Protein AF-A0A847MNI1-F1 (afdb_monomer_lite)

Structure (mmCIF, N/CA/C/O backbone):
data_AF-A0A847MNI1-F1
#
_entry.id   AF-A0A847MNI1-F1
#
loop_
_atom_site.group_PDB
_atom_site.id
_atom_site.type_symbol
_atom_site.label_atom_id
_atom_site.label_alt_id
_atom_site.label_comp_id
_atom_site.label_asym_id
_atom_site.label_entity_id
_atom_site.label_seq_id
_atom_site.pdbx_PDB_ins_code
_atom_site.Cartn_x
_atom_site.Cartn_y
_atom_site.Cartn_z
_atom_site.occupancy
_atom_site.B_iso_or_equiv
_atom_site.auth_seq_id
_atom_site.auth_comp_id
_atom_site.auth_asym_id
_atom_sit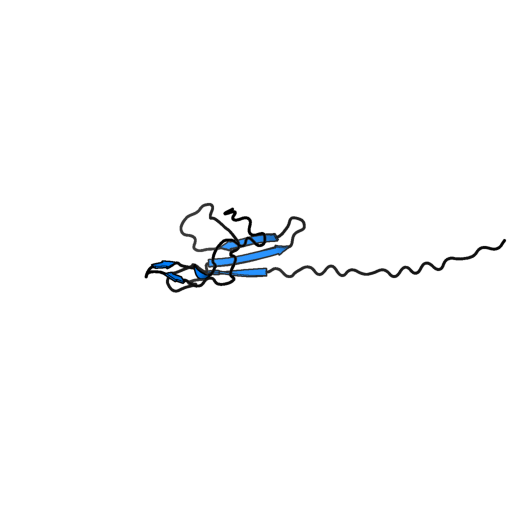e.auth_atom_id
_atom_site.pdbx_PDB_model_num
ATOM 1 N N . MET A 1 1 ? 36.921 -44.538 -46.117 1.00 47.50 1 MET A N 1
ATOM 2 C CA . MET A 1 1 ? 36.963 -43.118 -46.533 1.00 47.50 1 MET A CA 1
ATOM 3 C C . MET A 1 1 ? 35.755 -42.803 -47.404 1.00 47.50 1 MET A C 1
ATOM 5 O O . MET A 1 1 ? 35.740 -43.231 -48.549 1.00 47.50 1 MET A O 1
ATOM 9 N N . LYS A 1 2 ? 34.760 -42.095 -46.856 1.00 38.12 2 LYS A N 1
ATOM 10 C CA . LYS A 1 2 ? 33.949 -41.051 -47.514 1.00 38.12 2 LYS A CA 1
ATOM 11 C C . LYS A 1 2 ? 32.968 -40.506 -46.469 1.00 38.12 2 LYS A C 1
ATOM 13 O O . LYS A 1 2 ? 32.184 -41.249 -45.895 1.00 38.12 2 LYS A O 1
ATOM 18 N N . LYS A 1 3 ? 33.182 -39.232 -46.143 1.00 48.12 3 LYS A N 1
ATOM 19 C CA . LYS A 1 3 ? 32.399 -38.381 -45.238 1.00 48.12 3 LYS A CA 1
ATOM 20 C C . LYS A 1 3 ? 31.063 -38.014 -45.908 1.00 48.12 3 LYS A C 1
ATOM 22 O O . LYS A 1 3 ? 30.910 -38.335 -47.083 1.00 48.12 3 LYS A O 1
ATOM 27 N N . VAL A 1 4 ? 30.247 -37.223 -45.193 1.00 50.88 4 VAL A N 1
ATOM 28 C CA . VAL A 1 4 ? 29.092 -36.386 -45.628 1.00 50.88 4 VAL A CA 1
ATOM 29 C C . VAL A 1 4 ? 27.780 -36.938 -45.046 1.00 50.88 4 VAL A C 1
ATOM 31 O O . VAL A 1 4 ? 27.425 -38.065 -45.342 1.00 50.88 4 VAL A O 1
ATOM 34 N N . LEU A 1 5 ? 27.004 -36.243 -44.211 1.00 50.41 5 LEU A N 1
ATOM 35 C CA . LEU A 1 5 ? 27.095 -34.918 -43.585 1.00 50.41 5 LEU A CA 1
ATOM 36 C C . LEU A 1 5 ? 26.088 -34.938 -42.408 1.00 50.41 5 LEU A C 1
ATOM 38 O O . LEU A 1 5 ? 25.000 -35.488 -42.557 1.00 50.41 5 LEU A O 1
ATOM 42 N N . MET A 1 6 ? 26.437 -34.362 -41.256 1.00 53.78 6 MET A N 1
ATOM 43 C CA . MET A 1 6 ? 25.510 -34.138 -40.135 1.00 53.78 6 MET A CA 1
ATOM 44 C C . MET A 1 6 ? 24.427 -33.138 -40.554 1.00 53.78 6 MET A C 1
ATOM 46 O O . MET A 1 6 ? 24.733 -31.974 -40.803 1.00 53.78 6 MET A O 1
ATOM 50 N N . THR A 1 7 ? 23.167 -33.567 -40.594 1.00 56.31 7 THR A N 1
ATOM 51 C CA . THR A 1 7 ? 22.019 -32.660 -40.701 1.00 56.31 7 THR A CA 1
ATOM 52 C C . THR A 1 7 ? 21.744 -32.087 -39.312 1.00 56.31 7 THR A C 1
ATOM 54 O O . THR A 1 7 ? 21.177 -32.757 -38.452 1.00 56.31 7 THR A O 1
ATOM 57 N N . ALA A 1 8 ? 22.222 -30.869 -39.062 1.00 57.03 8 ALA A N 1
ATOM 58 C CA . ALA A 1 8 ? 21.9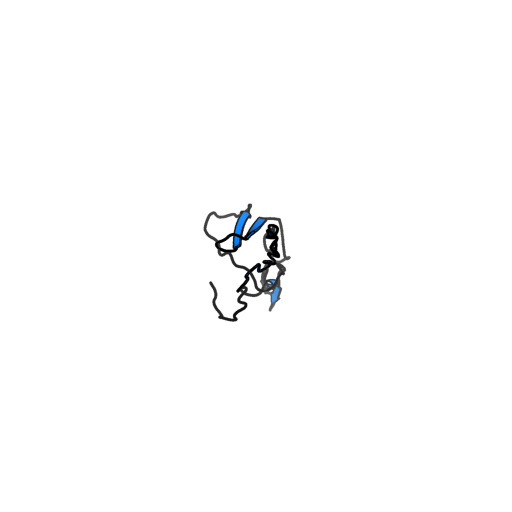67 -30.141 -37.826 1.00 57.03 8 ALA A CA 1
ATOM 59 C C . ALA A 1 8 ? 20.486 -29.731 -37.758 1.00 57.03 8 ALA A C 1
ATOM 61 O O . ALA A 1 8 ? 20.021 -28.906 -38.544 1.00 57.03 8 ALA A O 1
ATOM 62 N N . LEU A 1 9 ? 19.746 -30.319 -36.817 1.00 58.53 9 LEU A N 1
ATOM 63 C CA . LEU A 1 9 ? 18.380 -29.933 -36.481 1.00 58.53 9 LEU A CA 1
ATOM 64 C C . LEU A 1 9 ? 18.433 -28.687 -35.582 1.00 58.53 9 LEU A C 1
ATOM 66 O O . LEU A 1 9 ? 18.517 -28.799 -34.362 1.00 58.53 9 LEU A O 1
ATOM 70 N N . LEU A 1 10 ? 18.429 -27.495 -36.181 1.00 59.53 10 LEU A N 1
ATOM 71 C CA . LEU A 1 10 ? 18.302 -26.238 -35.440 1.00 59.53 10 LEU A CA 1
ATOM 72 C C . LEU A 1 10 ? 16.810 -25.937 -35.212 1.00 59.53 10 LEU A C 1
ATOM 74 O O . LEU A 1 10 ? 16.193 -25.157 -35.933 1.00 59.53 10 LEU A O 1
ATOM 78 N N . ALA A 1 11 ? 16.208 -26.599 -34.223 1.00 59.16 11 ALA A N 1
ATOM 79 C CA . ALA A 1 11 ? 14.901 -26.209 -33.704 1.00 59.16 11 ALA A CA 1
ATOM 80 C C . ALA A 1 11 ? 15.093 -24.974 -32.808 1.00 59.16 11 ALA A C 1
ATOM 82 O O . ALA A 1 11 ? 15.407 -25.090 -31.625 1.00 59.16 11 ALA A O 1
ATOM 83 N N . GLY A 1 12 ? 14.979 -23.783 -33.399 1.00 58.50 12 GLY A N 1
ATOM 84 C CA . GLY A 1 12 ? 14.973 -22.527 -32.657 1.00 58.50 12 GLY A CA 1
ATOM 85 C C . GLY A 1 12 ? 13.744 -22.462 -31.755 1.00 58.50 12 GLY A C 1
ATOM 86 O O . GLY A 1 12 ? 12.634 -22.240 -32.233 1.00 58.50 12 GLY A O 1
ATOM 87 N N . VAL A 1 13 ? 13.939 -22.669 -30.454 1.00 65.62 13 VAL A N 1
ATOM 88 C CA . VAL A 1 13 ? 12.928 -22.383 -29.435 1.00 65.62 13 VAL A CA 1
ATOM 89 C C . VAL A 1 13 ? 12.783 -20.865 -29.373 1.00 65.62 13 VAL A C 1
ATOM 91 O O . VAL A 1 13 ? 13.627 -20.177 -28.805 1.00 65.62 13 VAL A O 1
ATOM 94 N N . MET A 1 14 ? 11.741 -20.323 -30.005 1.00 64.38 14 MET A N 1
ATOM 95 C CA . MET A 1 14 ? 11.358 -18.931 -29.792 1.00 64.38 14 MET A CA 1
ATOM 96 C C . MET A 1 14 ? 10.737 -18.828 -28.400 1.00 64.38 14 MET A C 1
ATOM 98 O O . MET A 1 14 ? 9.572 -19.163 -28.204 1.00 64.38 14 MET A O 1
ATOM 102 N N . THR A 1 15 ? 11.519 -18.396 -27.415 1.00 63.66 15 THR A N 1
ATOM 103 C CA . THR A 1 15 ? 10.976 -17.951 -26.132 1.00 63.66 15 THR A CA 1
ATOM 104 C C . THR A 1 15 ? 10.307 -16.600 -26.362 1.00 63.66 15 THR A C 1
ATOM 106 O O . THR A 1 15 ? 10.986 -15.585 -26.513 1.00 63.66 15 THR A O 1
ATOM 109 N N . THR A 1 16 ? 8.980 -16.572 -26.433 1.00 61.53 16 THR A N 1
ATOM 110 C CA . THR A 1 16 ? 8.228 -15.318 -26.358 1.00 61.53 16 THR A CA 1
ATOM 111 C C . THR A 1 16 ? 8.425 -14.740 -24.962 1.00 61.53 16 THR A C 1
ATOM 113 O O . THR A 1 16 ? 7.953 -15.311 -23.979 1.00 61.53 16 THR A O 1
ATOM 116 N N . ALA A 1 17 ? 9.156 -13.632 -24.862 1.00 60.19 17 ALA A N 1
ATOM 117 C CA . ALA A 1 17 ? 9.198 -12.845 -23.640 1.00 60.19 17 ALA A CA 1
ATOM 118 C C . ALA A 1 17 ? 7.816 -12.202 -23.456 1.00 60.19 17 ALA A C 1
ATOM 120 O O . ALA A 1 17 ? 7.475 -11.246 -24.150 1.00 60.19 17 ALA A O 1
ATOM 121 N N . TYR A 1 18 ? 6.997 -12.767 -22.571 1.00 60.41 18 TYR A N 1
ATOM 122 C CA . TYR A 1 18 ? 5.787 -12.102 -22.106 1.00 60.41 18 TYR A CA 1
ATOM 123 C C . TYR A 1 18 ? 6.223 -10.974 -21.172 1.00 60.41 18 TYR A C 1
ATOM 125 O O . TYR A 1 18 ? 6.743 -11.235 -20.087 1.00 60.41 18 TYR A O 1
ATOM 133 N N . ALA A 1 19 ? 6.065 -9.724 -21.609 1.00 64.44 19 ALA A N 1
ATOM 134 C CA . ALA A 1 19 ? 6.078 -8.608 -20.675 1.00 64.44 19 ALA A CA 1
ATOM 135 C C . ALA A 1 19 ? 4.879 -8.802 -19.739 1.00 64.44 19 ALA A C 1
ATOM 137 O O . ALA A 1 19 ? 3.761 -8.990 -20.216 1.00 64.44 19 ALA A O 1
ATOM 138 N N . ALA A 1 20 ? 5.123 -8.843 -18.430 1.00 68.62 20 ALA A N 1
ATOM 139 C CA . ALA A 1 20 ? 4.034 -8.810 -17.466 1.00 68.62 20 ALA A CA 1
ATOM 140 C C . ALA A 1 20 ? 3.327 -7.457 -17.596 1.00 68.62 20 ALA A C 1
ATOM 142 O O . ALA A 1 20 ? 4.003 -6.428 -17.667 1.00 68.62 20 ALA A O 1
ATOM 143 N N . ASP A 1 21 ? 1.997 -7.471 -17.650 1.00 82.38 21 ASP A N 1
ATOM 144 C CA . ASP A 1 21 ? 1.216 -6.239 -17.616 1.00 82.38 21 ASP A CA 1
ATOM 145 C C . ASP A 1 21 ? 1.491 -5.482 -16.308 1.00 82.38 21 ASP A C 1
ATOM 147 O O . ASP A 1 21 ? 1.717 -6.086 -15.254 1.00 82.38 21 ASP A O 1
ATOM 151 N N . ASP A 1 22 ? 1.471 -4.151 -16.384 1.00 92.62 22 ASP A N 1
ATOM 152 C CA . ASP A 1 22 ? 1.575 -3.299 -15.203 1.00 92.62 22 ASP A CA 1
ATOM 153 C C . ASP A 1 22 ? 0.413 -3.585 -14.239 1.00 92.62 22 ASP A C 1
ATOM 155 O O . ASP A 1 22 ? -0.752 -3.653 -14.641 1.00 92.62 22 ASP A O 1
ATOM 159 N N . ILE A 1 23 ? 0.718 -3.700 -12.945 1.00 96.06 23 ILE A N 1
ATOM 160 C CA . ILE A 1 23 ? -0.301 -3.828 -11.899 1.00 96.06 23 ILE A CA 1
ATOM 161 C C . ILE A 1 23 ? -0.643 -2.424 -11.412 1.00 96.06 23 ILE A C 1
ATOM 163 O O . ILE A 1 23 ? 0.222 -1.715 -10.904 1.00 96.06 23 ILE A O 1
ATOM 167 N N . VAL A 1 24 ? -1.905 -2.025 -11.525 1.00 97.50 24 VAL A N 1
ATOM 168 C CA . VAL A 1 24 ? -2.389 -0.748 -10.987 1.00 97.50 24 VAL A CA 1
ATOM 169 C C . VAL A 1 24 ? -3.153 -1.021 -9.698 1.00 97.50 24 VAL A C 1
ATOM 171 O O . VAL A 1 24 ? -4.154 -1.734 -9.707 1.00 97.50 24 VAL A O 1
ATOM 174 N N . VAL A 1 25 ? -2.665 -0.471 -8.587 1.00 98.12 25 VAL A N 1
ATOM 175 C CA . VAL A 1 25 ? -3.275 -0.618 -7.262 1.00 98.12 25 VAL A CA 1
ATOM 176 C C . VAL A 1 25 ? -4.010 0.666 -6.903 1.00 98.12 25 VAL A C 1
ATOM 178 O O . VAL A 1 25 ? -3.391 1.726 -6.791 1.00 98.12 25 VAL A O 1
ATOM 181 N N . ASP A 1 26 ? -5.322 0.565 -6.698 1.00 98.06 26 ASP A N 1
ATOM 182 C CA . ASP A 1 26 ? -6.134 1.669 -6.190 1.00 98.06 26 ASP A CA 1
ATOM 183 C C . ASP A 1 26 ? -5.843 1.904 -4.708 1.00 98.06 26 ASP A C 1
ATOM 185 O O . ASP A 1 26 ? -6.002 1.012 -3.871 1.00 98.06 26 ASP A O 1
ATOM 189 N N . MET A 1 27 ? -5.460 3.132 -4.372 1.00 98.44 27 MET A N 1
ATOM 190 C CA . MET A 1 27 ? -5.160 3.528 -3.003 1.00 98.44 27 MET A CA 1
ATOM 191 C C . MET A 1 27 ? -6.317 4.329 -2.417 1.00 98.44 27 MET A C 1
ATOM 193 O O . MET A 1 27 ? -6.910 5.191 -3.074 1.00 98.44 27 MET A O 1
ATOM 197 N N . LYS A 1 28 ? -6.626 4.066 -1.147 1.00 98.44 28 LYS A N 1
ATOM 198 C CA . LYS A 1 28 ? -7.672 4.753 -0.383 1.00 98.44 28 LYS A CA 1
ATOM 199 C C . LYS A 1 28 ? -7.154 5.158 0.988 1.00 98.44 28 LYS A C 1
ATOM 201 O O . LYS A 1 28 ? -6.293 4.480 1.548 1.00 98.44 28 LYS A O 1
ATOM 206 N N . PHE A 1 29 ? -7.702 6.233 1.539 1.00 98.00 29 PHE A N 1
ATOM 207 C CA . PHE A 1 29 ? -7.454 6.597 2.929 1.00 98.00 29 PHE A CA 1
ATOM 208 C C . PHE A 1 29 ? -8.093 5.565 3.859 1.00 98.00 29 PHE A C 1
ATOM 210 O O . PHE A 1 29 ? -9.272 5.248 3.722 1.00 98.00 29 PHE A O 1
ATOM 217 N N . ALA A 1 30 ? -7.317 5.026 4.797 1.00 97.75 30 ALA A N 1
ATOM 218 C CA . ALA A 1 30 ? -7.831 4.098 5.797 1.00 97.75 30 ALA A CA 1
ATOM 219 C C . ALA A 1 30 ? -8.583 4.871 6.888 1.00 97.75 30 ALA A C 1
ATOM 221 O O . ALA A 1 30 ? -8.035 5.806 7.472 1.00 97.75 30 ALA A O 1
ATOM 222 N N . THR A 1 31 ? -9.818 4.470 7.184 1.00 97.62 31 THR A N 1
ATOM 223 C CA . THR A 1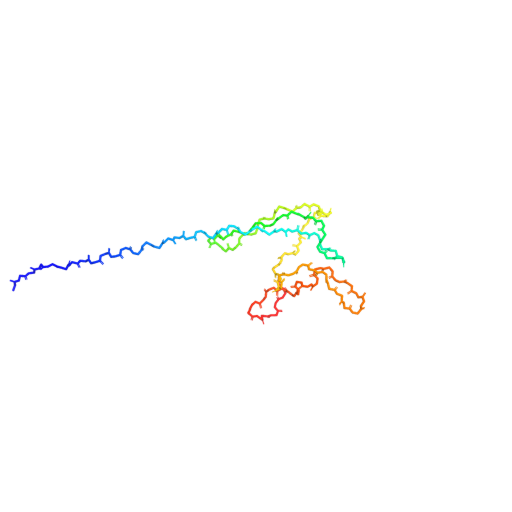 31 ? -10.628 5.046 8.264 1.00 97.62 31 THR A CA 1
ATOM 224 C C . THR A 1 31 ? -11.083 3.957 9.232 1.00 97.62 31 THR A C 1
ATOM 226 O O . THR A 1 31 ? -10.923 2.762 8.981 1.00 97.62 31 THR A O 1
ATOM 229 N N . GLU A 1 32 ? -11.676 4.358 10.355 1.00 97.06 32 GLU A N 1
ATOM 230 C CA . GLU A 1 32 ? -12.291 3.423 11.304 1.00 97.06 32 GLU A CA 1
ATOM 231 C C . GLU A 1 32 ? -13.500 2.680 10.704 1.00 97.06 32 GLU A C 1
ATOM 233 O O . GLU A 1 32 ? -13.897 1.630 11.194 1.00 97.06 32 GLU A O 1
ATOM 238 N N . GLN A 1 33 ? -14.077 3.191 9.614 1.00 96.69 33 GLN A N 1
ATOM 239 C CA . GLN A 1 33 ? -15.190 2.561 8.903 1.00 96.69 33 GLN A CA 1
ATOM 240 C C . GLN A 1 33 ? -14.719 1.682 7.729 1.00 96.69 33 GLN A C 1
ATOM 242 O O . GLN A 1 33 ? -15.553 1.117 7.026 1.00 96.69 33 GLN A O 1
ATOM 247 N N . GLY A 1 34 ? -13.402 1.562 7.512 1.00 96.75 34 GLY A N 1
ATOM 248 C CA . GLY A 1 34 ? -12.797 0.825 6.400 1.00 96.75 34 GLY A CA 1
ATOM 249 C C . GLY A 1 34 ? -12.169 1.741 5.337 1.00 96.75 34 GLY A C 1
ATOM 250 O O . GLY A 1 34 ? -11.755 2.860 5.645 1.00 96.75 34 GLY A O 1
ATOM 251 N N . PRO A 1 35 ? -12.039 1.280 4.079 1.00 98.00 35 PRO A N 1
ATOM 252 C CA . PRO A 1 35 ? -11.467 2.088 3.004 1.00 98.00 35 PRO A CA 1
ATOM 253 C C . PRO A 1 35 ? -12.352 3.299 2.667 1.00 98.00 35 PRO A C 1
ATOM 255 O O . PRO A 1 35 ? -13.487 3.144 2.216 1.00 98.00 35 PRO A O 1
ATOM 258 N N . GLY A 1 36 ? -11.815 4.504 2.850 1.00 97.75 36 GLY A N 1
ATOM 259 C CA . GLY A 1 36 ? -12.494 5.776 2.615 1.00 97.75 36 GLY A CA 1
ATOM 260 C C . GLY A 1 36 ? -12.315 6.323 1.197 1.00 97.75 36 GLY A C 1
ATOM 261 O O . GLY A 1 36 ? -12.397 5.597 0.200 1.00 97.75 36 GLY A O 1
ATOM 262 N N . GLU A 1 37 ? -12.096 7.637 1.110 1.00 97.56 37 GLU A N 1
ATOM 263 C CA . GLU A 1 37 ? -11.888 8.336 -0.160 1.00 97.56 37 GLU A CA 1
ATOM 264 C C . GLU A 1 37 ? -10.640 7.836 -0.897 1.00 97.56 37 GLU A C 1
ATOM 266 O O . GLU A 1 37 ? -9.687 7.330 -0.295 1.00 97.56 37 GLU A O 1
ATOM 271 N N . SER A 1 38 ? -10.645 7.978 -2.224 1.00 97.94 38 SER A N 1
ATOM 272 C CA . SER A 1 38 ? -9.487 7.626 -3.043 1.00 97.94 38 SER A CA 1
ATOM 273 C C . SER A 1 38 ? -8.313 8.555 -2.740 1.00 97.94 38 SER A C 1
ATOM 275 O O . SER A 1 38 ? -8.458 9.775 -2.716 1.00 97.94 38 SER A O 1
ATOM 277 N N . ALA A 1 39 ? -7.139 7.956 -2.566 1.00 97.81 39 ALA A N 1
ATOM 278 C CA . ALA A 1 39 ? -5.867 8.654 -2.456 1.00 97.81 39 ALA A CA 1
ATOM 279 C C . ALA A 1 39 ? -5.107 8.696 -3.795 1.00 97.81 39 ALA A C 1
ATOM 281 O O . ALA A 1 39 ? -4.053 9.318 -3.864 1.00 97.81 39 ALA A O 1
ATOM 282 N N . GLY A 1 40 ? -5.624 8.057 -4.852 1.00 98.31 40 GLY A N 1
ATOM 283 C CA . GLY A 1 40 ? -4.948 7.880 -6.139 1.00 98.31 40 GLY A CA 1
ATOM 284 C C . GLY A 1 40 ? -4.536 6.429 -6.377 1.00 98.31 40 GLY A C 1
ATOM 285 O O . GLY A 1 40 ? -5.244 5.513 -5.955 1.00 98.31 40 GLY A O 1
ATOM 286 N N . THR A 1 41 ? -3.412 6.208 -7.058 1.00 98.69 41 THR A N 1
ATOM 287 C CA . THR A 1 41 ? -2.963 4.864 -7.456 1.00 98.69 41 THR A CA 1
ATOM 288 C C . THR A 1 41 ? -1.466 4.655 -7.249 1.00 98.69 41 THR A C 1
ATOM 290 O O . THR A 1 41 ? -0.678 5.599 -7.153 1.00 98.69 41 THR A O 1
ATOM 293 N N . VAL A 1 42 ? -1.057 3.388 -7.197 1.00 98.62 42 VAL A N 1
ATOM 294 C CA . VAL A 1 42 ? 0.341 2.970 -7.331 1.00 98.62 42 VAL A CA 1
ATOM 295 C C . VAL A 1 42 ? 0.445 1.992 -8.492 1.00 98.62 42 VAL A C 1
ATOM 297 O O . VAL A 1 42 ? -0.161 0.924 -8.457 1.00 98.62 42 VAL A O 1
ATOM 300 N N . THR A 1 43 ? 1.242 2.335 -9.502 1.00 98.44 43 THR A N 1
ATOM 301 C CA . THR A 1 43 ? 1.562 1.412 -10.599 1.00 98.44 43 THR A CA 1
ATOM 302 C C . THR A 1 43 ? 2.814 0.613 -10.258 1.00 98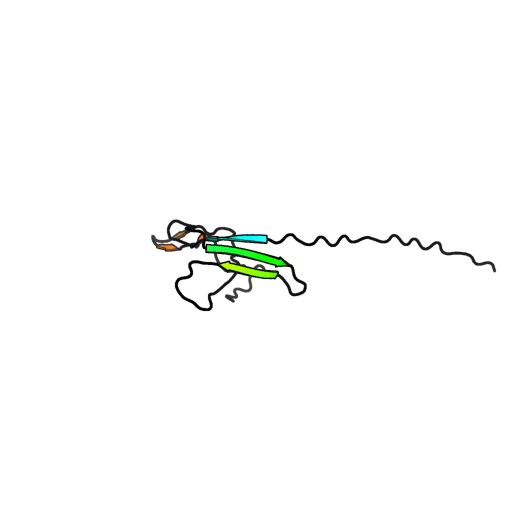.44 43 THR A C 1
ATOM 304 O O . THR A 1 43 ? 3.838 1.191 -9.882 1.00 98.44 43 THR A O 1
ATOM 307 N N . ILE A 1 44 ? 2.743 -0.707 -10.403 1.00 97.94 44 ILE A N 1
ATOM 308 C CA . ILE A 1 44 ? 3.843 -1.644 -10.188 1.00 97.94 44 ILE A CA 1
ATOM 309 C C . ILE A 1 44 ? 4.254 -2.221 -11.541 1.00 97.94 44 ILE A C 1
ATOM 311 O O . ILE A 1 44 ? 3.473 -2.914 -12.192 1.00 97.94 44 ILE A O 1
ATOM 315 N N . THR A 1 45 ? 5.500 -1.967 -11.927 1.00 96.25 45 THR A N 1
ATOM 316 C CA . THR A 1 45 ? 6.090 -2.459 -13.180 1.00 96.25 45 THR A CA 1
ATOM 317 C C . THR A 1 45 ? 7.284 -3.355 -12.873 1.00 96.25 45 THR A C 1
ATOM 319 O O . THR A 1 45 ? 8.147 -2.990 -12.0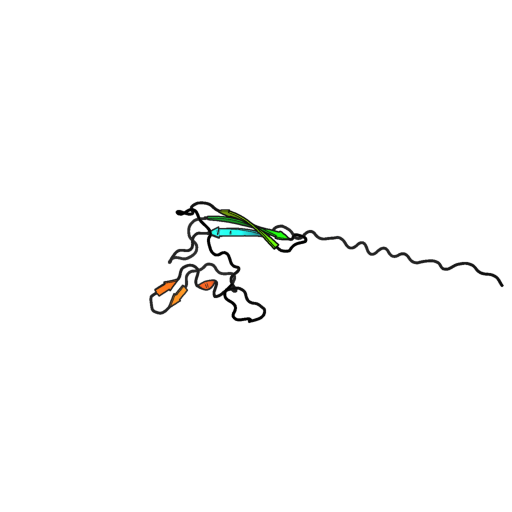66 1.00 96.25 45 THR A O 1
ATOM 322 N N . GLN A 1 46 ? 7.384 -4.504 -13.543 1.00 94.50 46 GLN A N 1
ATOM 323 C CA . GLN A 1 46 ? 8.589 -5.334 -13.495 1.00 94.50 46 GLN A CA 1
ATOM 324 C C . GLN A 1 46 ? 9.718 -4.667 -14.292 1.00 94.50 46 GLN A C 1
ATOM 326 O O . GLN A 1 46 ? 9.556 -4.328 -15.461 1.00 94.50 46 GLN A O 1
ATOM 331 N N . THR A 1 47 ? 10.888 -4.516 -13.675 1.00 93.25 47 THR A N 1
ATOM 332 C CA . THR A 1 47 ? 12.110 -4.035 -14.338 1.00 93.25 47 THR A CA 1
ATOM 333 C C . THR A 1 47 ? 13.225 -5.073 -14.224 1.00 93.25 47 THR A C 1
ATOM 335 O O . THR A 1 47 ? 13.092 -6.061 -13.497 1.00 93.25 47 THR A O 1
ATOM 338 N N . GLU A 1 48 ? 14.351 -4.848 -14.901 1.00 93.62 48 GLU A N 1
ATOM 339 C CA . GLU A 1 48 ? 15.553 -5.681 -14.739 1.00 93.62 48 GLU A CA 1
ATOM 340 C C . GLU A 1 48 ? 16.158 -5.611 -13.320 1.00 93.62 48 GLU A C 1
ATOM 342 O O . GLU A 1 48 ? 16.891 -6.511 -12.920 1.00 93.62 48 GLU A O 1
ATOM 347 N N . PHE A 1 49 ? 15.804 -4.587 -12.532 1.00 95.12 49 PHE A N 1
ATOM 348 C CA . PHE A 1 49 ? 16.284 -4.373 -11.160 1.00 95.12 49 PHE A CA 1
ATOM 349 C C . PHE A 1 49 ? 15.273 -4.803 -10.083 1.00 95.12 49 PHE A C 1
ATOM 351 O O . PHE A 1 49 ? 15.514 -4.592 -8.896 1.00 95.12 49 PHE A O 1
ATOM 358 N N . GLY A 1 50 ? 14.136 -5.383 -10.483 1.00 94.38 50 GLY A N 1
ATOM 359 C CA . GLY A 1 50 ? 13.030 -5.747 -9.593 1.00 94.38 50 GLY A CA 1
ATOM 360 C C . GLY A 1 50 ? 11.762 -4.924 -9.834 1.00 94.38 50 GLY A C 1
ATOM 361 O O . GLY A 1 50 ? 11.621 -4.251 -10.860 1.00 94.38 50 GLY A O 1
ATOM 362 N N . ALA A 1 51 ? 10.815 -5.007 -8.898 1.00 95.44 51 ALA A N 1
ATOM 363 C CA . ALA A 1 51 ? 9.543 -4.293 -8.982 1.00 95.44 51 ALA A CA 1
ATOM 364 C C . ALA A 1 51 ? 9.732 -2.791 -8.713 1.00 95.44 51 ALA A C 1
ATOM 366 O O . ALA A 1 51 ? 10.298 -2.395 -7.693 1.00 95.44 51 ALA A O 1
ATOM 367 N N . LYS A 1 52 ? 9.230 -1.945 -9.616 1.00 96.50 52 LYS A N 1
ATOM 368 C CA . LYS A 1 52 ? 9.198 -0.488 -9.452 1.00 96.50 52 LYS A CA 1
ATOM 369 C C . LYS A 1 52 ? 7.790 -0.050 -9.075 1.00 96.50 52 LYS A C 1
ATOM 371 O O . LYS A 1 52 ? 6.867 -0.260 -9.853 1.00 96.50 52 LYS A O 1
ATOM 376 N N . PHE A 1 53 ? 7.660 0.636 -7.944 1.00 98.19 53 PHE A N 1
ATOM 377 C CA . PHE A 1 53 ? 6.412 1.245 -7.485 1.00 98.19 53 PHE A CA 1
ATOM 378 C C . PHE A 1 53 ? 6.400 2.730 -7.862 1.00 98.19 53 PHE A C 1
ATOM 380 O O . PHE A 1 53 ? 7.318 3.469 -7.513 1.00 98.19 53 PHE A O 1
ATOM 387 N N . SER A 1 54 ? 5.392 3.165 -8.614 1.00 98.06 54 SER A N 1
ATOM 388 C CA . SER A 1 54 ? 5.227 4.545 -9.088 1.00 98.06 54 SER A CA 1
ATOM 389 C C . SER A 1 54 ? 3.922 5.130 -8.531 1.00 98.06 54 SER A C 1
ATOM 391 O O . SER A 1 54 ? 2.865 4.894 -9.116 1.00 98.06 54 SER A O 1
ATOM 393 N N . PRO A 1 55 ? 3.967 5.826 -7.379 1.00 97.88 55 PRO A N 1
ATOM 394 C CA . PRO A 1 55 ? 2.784 6.422 -6.760 1.00 97.88 55 PRO A CA 1
ATOM 395 C C . PRO A 1 55 ? 2.329 7.701 -7.485 1.00 97.88 55 PRO A C 1
ATOM 397 O O . PRO A 1 55 ? 3.126 8.618 -7.679 1.00 97.88 55 PRO A O 1
ATOM 400 N N . ASP A 1 56 ? 1.036 7.797 -7.799 1.00 98.06 56 ASP A N 1
ATOM 401 C CA . ASP A 1 56 ? 0.313 9.051 -8.067 1.00 98.06 56 ASP A CA 1
ATOM 402 C C . ASP A 1 56 ? -0.687 9.256 -6.923 1.00 98.06 56 ASP A C 1
ATOM 404 O O . ASP A 1 56 ? -1.853 8.864 -7.008 1.00 98.06 56 ASP A O 1
ATOM 408 N N . ILE A 1 57 ? -0.182 9.788 -5.804 1.00 97.56 57 ILE A N 1
ATOM 409 C CA . ILE A 1 57 ? -0.923 9.928 -4.545 1.00 97.56 57 ILE A CA 1
ATOM 410 C C . ILE A 1 57 ? -1.191 11.399 -4.240 1.00 97.56 57 ILE A C 1
ATOM 412 O O . ILE A 1 57 ? -0.311 12.252 -4.368 1.00 97.56 57 ILE A O 1
ATOM 416 N N . LYS A 1 58 ? -2.418 11.695 -3.808 1.00 95.12 58 LYS A N 1
ATOM 417 C CA . LYS A 1 58 ? -2.926 13.045 -3.521 1.00 95.12 58 LYS A CA 1
ATOM 418 C C . LYS A 1 58 ? -3.598 13.077 -2.149 1.00 95.12 58 LYS A C 1
ATOM 420 O O . LYS A 1 58 ? -3.872 12.038 -1.562 1.00 95.12 58 LYS A O 1
ATOM 425 N N . GLY A 1 59 ? -3.854 14.281 -1.633 1.00 94.81 59 GLY A N 1
ATOM 426 C CA . GLY A 1 59 ? -4.581 14.474 -0.368 1.00 94.81 59 GLY A CA 1
ATOM 427 C C . GLY A 1 59 ? -3.775 14.165 0.899 1.00 94.81 59 GLY A C 1
ATOM 428 O O . GLY A 1 59 ? -4.343 14.085 1.981 1.00 94.81 59 GLY A O 1
ATOM 429 N N . LEU A 1 60 ? -2.455 13.989 0.789 1.00 94.50 60 LEU A N 1
ATOM 430 C CA . LEU A 1 60 ? -1.575 13.890 1.949 1.00 94.50 60 LEU A CA 1
ATOM 431 C C . LEU A 1 60 ? -1.431 15.276 2.593 1.00 94.50 60 LEU A C 1
ATOM 433 O O . LEU A 1 60 ? -0.919 16.187 1.950 1.00 94.50 60 LEU A O 1
ATOM 437 N N . GLU A 1 61 ? -1.867 15.415 3.847 1.00 89.88 61 GLU A N 1
ATOM 438 C CA . GLU A 1 61 ? -1.882 16.706 4.558 1.00 89.88 61 GLU A CA 1
ATOM 439 C C . GLU A 1 61 ? -0.472 17.279 4.757 1.00 89.88 61 GLU A C 1
ATOM 441 O O . GLU A 1 61 ? -0.233 18.451 4.482 1.00 89.88 61 GLU A O 1
ATOM 446 N N . GLU A 1 62 ? 0.479 16.426 5.148 1.00 93.31 62 GLU A N 1
ATOM 447 C CA . GLU A 1 62 ? 1.856 16.837 5.429 1.00 93.31 62 GLU A CA 1
ATOM 448 C C . GLU A 1 62 ? 2.853 16.326 4.377 1.00 93.31 62 GLU A C 1
ATOM 450 O O . GLU A 1 62 ? 2.830 15.130 4.037 1.00 93.31 62 GLU A O 1
ATOM 455 N N . PRO A 1 63 ? 3.777 17.178 3.890 1.00 92.44 63 PRO A N 1
ATOM 456 C CA . PRO A 1 63 ? 4.884 16.745 3.050 1.00 92.44 63 PRO A CA 1
ATOM 457 C C . PRO A 1 63 ? 5.912 15.957 3.871 1.00 92.44 63 PRO A C 1
ATOM 459 O O . PRO A 1 63 ? 6.201 16.280 5.021 1.00 92.44 63 PRO A O 1
ATOM 462 N N . GLY A 1 64 ? 6.519 14.935 3.266 1.00 93.94 64 GLY A N 1
ATOM 463 C CA . GLY A 1 64 ? 7.597 14.174 3.898 1.00 93.94 64 GLY A CA 1
ATOM 464 C C . GLY A 1 64 ? 7.605 12.698 3.524 1.00 93.94 64 GLY A C 1
ATOM 465 O O . GLY A 1 64 ? 6.710 12.203 2.839 1.00 93.94 64 GLY A O 1
ATOM 466 N N . VAL A 1 65 ? 8.638 11.997 3.992 1.00 94.94 65 VAL A N 1
ATOM 467 C CA . VAL A 1 65 ? 8.792 10.550 3.797 1.00 94.94 65 VAL A CA 1
ATOM 468 C C . VAL A 1 65 ? 7.790 9.798 4.676 1.00 94.94 65 VAL A C 1
ATOM 470 O O . VAL A 1 65 ? 7.594 10.138 5.841 1.00 94.94 65 VAL A O 1
ATOM 473 N N . ARG A 1 66 ? 7.165 8.763 4.111 1.00 94.75 66 ARG A N 1
ATOM 474 C CA . ARG A 1 66 ? 6.216 7.858 4.773 1.00 94.75 66 ARG A CA 1
ATOM 475 C C . ARG A 1 66 ? 6.737 6.425 4.659 1.00 94.75 66 ARG A C 1
ATOM 477 O O . ARG A 1 66 ? 7.387 6.100 3.666 1.00 94.75 66 ARG A O 1
ATOM 484 N N . GLY A 1 67 ? 6.426 5.575 5.637 1.00 94.81 67 GLY A N 1
ATOM 485 C CA . GLY A 1 67 ? 6.620 4.131 5.491 1.00 94.81 67 GLY A CA 1
ATOM 486 C C . GLY A 1 67 ? 5.790 3.594 4.322 1.00 94.81 67 GLY A C 1
ATOM 487 O O . GLY A 1 67 ? 4.666 4.046 4.104 1.00 94.81 67 GLY A O 1
ATOM 488 N N . PHE A 1 68 ? 6.360 2.671 3.551 1.00 96.44 68 PHE A N 1
ATOM 489 C CA . PHE A 1 68 ? 5.698 2.045 2.411 1.00 96.44 68 PHE A CA 1
ATOM 490 C C . PHE A 1 68 ? 6.127 0.581 2.326 1.00 96.44 68 PHE A C 1
ATOM 492 O O . PHE A 1 68 ? 7.301 0.290 2.107 1.00 96.44 68 PHE A O 1
ATOM 499 N N . HIS A 1 69 ? 5.179 -0.327 2.539 1.00 96.06 69 HIS A N 1
ATOM 500 C CA . H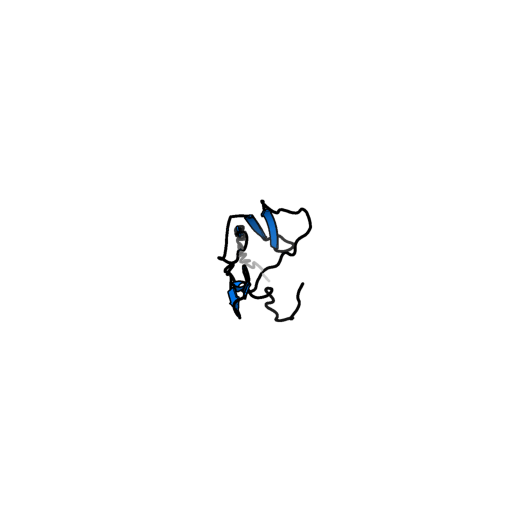IS A 1 69 ? 5.416 -1.764 2.655 1.00 96.06 69 HIS A CA 1
ATOM 501 C C . HIS A 1 69 ? 4.238 -2.551 2.078 1.00 96.06 69 HIS A C 1
ATOM 503 O O . HIS A 1 69 ? 3.098 -2.083 2.056 1.00 96.06 69 HIS A O 1
ATOM 509 N N . VAL A 1 70 ? 4.525 -3.770 1.623 1.00 96.50 70 VAL A N 1
ATOM 510 C CA . VAL A 1 70 ? 3.506 -4.743 1.221 1.00 96.50 70 VAL A CA 1
ATOM 511 C C . VAL A 1 70 ? 3.054 -5.494 2.468 1.00 96.50 70 VAL A C 1
ATOM 513 O O . VAL A 1 70 ? 3.880 -5.944 3.261 1.00 96.50 70 VAL A O 1
ATOM 516 N N . HIS A 1 71 ? 1.745 -5.619 2.645 1.00 96.94 71 HIS A N 1
ATOM 517 C CA . HIS A 1 71 ? 1.146 -6.342 3.760 1.00 96.94 71 HIS A CA 1
ATOM 518 C C . HIS A 1 71 ? 0.863 -7.803 3.402 1.00 96.94 71 HIS A C 1
ATOM 520 O O . HIS A 1 71 ? 0.708 -8.151 2.232 1.00 96.94 71 HIS A O 1
ATOM 526 N N . ALA A 1 72 ? 0.798 -8.662 4.419 1.00 96.31 72 ALA A N 1
ATOM 527 C CA . ALA A 1 72 ? 0.633 -10.102 4.248 1.00 96.31 72 ALA A CA 1
ATOM 528 C C . ALA A 1 72 ? -0.759 -10.508 3.730 1.00 96.31 72 ALA A C 1
ATOM 530 O O . ALA A 1 72 ? -0.892 -11.556 3.096 1.00 96.31 72 ALA A O 1
ATOM 531 N N . VAL A 1 73 ? -1.793 -9.702 3.996 1.00 97.44 73 VAL A N 1
ATOM 532 C CA . VAL A 1 73 ? -3.182 -9.995 3.619 1.00 97.44 73 VAL A CA 1
ATOM 533 C C . VAL A 1 73 ? -3.720 -8.913 2.686 1.00 97.44 73 VAL A C 1
ATOM 535 O O . VAL A 1 73 ? -3.604 -7.721 2.955 1.00 97.44 73 VAL A O 1
ATOM 538 N N . GLY A 1 74 ? -4.364 -9.334 1.596 1.00 96.50 74 GLY A N 1
ATOM 539 C CA . GLY A 1 74 ? -5.002 -8.453 0.613 1.00 96.50 74 GLY A CA 1
ATOM 540 C C . GLY A 1 74 ? -6.346 -7.876 1.070 1.00 96.50 74 GLY A C 1
ATOM 541 O O . GLY A 1 74 ? -7.329 -7.991 0.343 1.00 96.50 74 GLY A O 1
ATOM 542 N N . SER A 1 75 ? -6.413 -7.294 2.269 1.00 97.69 75 SER A N 1
ATOM 543 C CA . SER A 1 75 ? -7.576 -6.541 2.755 1.00 97.69 75 SER A CA 1
ATOM 544 C C . SER A 1 75 ? -7.122 -5.222 3.373 1.00 97.69 75 SER A C 1
ATOM 546 O O . SER A 1 75 ? -6.189 -5.189 4.167 1.00 97.69 75 SER A O 1
ATOM 548 N N . CYS A 1 76 ? -7.813 -4.139 3.019 1.00 98.00 76 CYS A N 1
ATOM 549 C CA . CYS A 1 76 ? -7.618 -2.812 3.607 1.00 98.00 76 CYS A CA 1
ATOM 550 C C . CYS A 1 76 ? -8.709 -2.473 4.637 1.00 98.00 76 CYS A C 1
ATOM 552 O O . CYS A 1 76 ? -8.877 -1.306 4.998 1.00 98.00 76 CYS A O 1
ATOM 554 N N . ASP A 1 77 ? -9.485 -3.466 5.077 1.00 98.19 77 ASP A N 1
ATOM 555 C CA . ASP A 1 77 ? -10.590 -3.255 6.007 1.00 98.19 77 ASP A CA 1
ATOM 556 C C . ASP A 1 77 ? -10.083 -2.915 7.412 1.00 98.19 77 ASP A C 1
ATOM 558 O O . ASP A 1 77 ? -8.990 -3.308 7.837 1.00 98.19 77 ASP A O 1
ATOM 562 N N . ALA A 1 78 ? -10.896 -2.162 8.150 1.00 98.19 78 ALA A N 1
ATOM 563 C CA . ALA A 1 78 ? -10.648 -1.924 9.562 1.00 98.19 78 ALA A CA 1
ATOM 564 C C . ALA A 1 78 ? -10.884 -3.211 10.367 1.00 98.19 78 ALA A C 1
ATOM 566 O O . ALA A 1 78 ? -11.721 -4.043 10.013 1.00 98.19 78 ALA A O 1
ATOM 567 N N . THR A 1 79 ? -10.167 -3.359 11.475 1.00 97.75 79 THR A N 1
ATOM 568 C CA . THR A 1 79 ? -10.433 -4.404 12.472 1.00 97.75 79 THR A CA 1
ATOM 569 C C . THR A 1 79 ? -10.790 -3.774 13.804 1.00 97.75 79 THR A C 1
ATOM 571 O O . THR A 1 79 ? -10.411 -2.639 14.084 1.00 97.75 79 THR A O 1
ATOM 574 N N . GLU A 1 80 ? -11.508 -4.515 14.641 1.00 96.44 80 GLU A N 1
ATOM 575 C CA . GLU A 1 80 ? -11.817 -4.112 16.008 1.00 96.44 80 GLU A CA 1
ATOM 576 C C . GLU A 1 80 ? -11.362 -5.208 16.971 1.00 96.44 80 GLU A C 1
ATOM 578 O O . GLU A 1 80 ? -11.667 -6.386 16.780 1.00 96.44 80 GLU A O 1
ATOM 583 N N . ALA A 1 81 ? -10.622 -4.814 18.003 1.00 92.88 81 ALA A N 1
ATOM 584 C CA . ALA A 1 81 ? -10.248 -5.676 19.114 1.00 92.88 81 ALA A CA 1
ATOM 585 C C . ALA A 1 81 ? -10.364 -4.880 20.415 1.00 92.88 81 ALA A C 1
ATOM 587 O O . ALA A 1 81 ? -9.923 -3.733 20.479 1.00 92.88 81 ALA A O 1
ATOM 588 N N . ASP A 1 82 ? -10.987 -5.470 21.436 1.00 92.94 82 ASP A N 1
ATOM 589 C CA . ASP A 1 82 ? -11.186 -4.846 22.752 1.00 92.94 82 ASP A CA 1
ATOM 590 C C . ASP A 1 82 ? -11.834 -3.445 22.687 1.00 92.94 82 ASP A C 1
ATOM 592 O O . ASP A 1 82 ? -11.482 -2.537 23.441 1.00 92.94 82 ASP A O 1
ATOM 596 N N . GLY A 1 83 ? -12.770 -3.250 21.750 1.00 93.56 83 GLY A N 1
ATOM 597 C CA . GLY A 1 83 ? -13.452 -1.971 21.520 1.00 93.56 83 GLY A CA 1
ATOM 598 C C . GLY A 1 83 ? -12.587 -0.893 20.857 1.00 93.56 83 GLY A C 1
ATOM 599 O O . GLY A 1 83 ? -13.017 0.254 20.743 1.00 93.56 83 GLY A O 1
ATOM 600 N N . LYS A 1 84 ? -11.364 -1.230 20.427 1.00 96.12 84 LYS A N 1
ATOM 601 C CA . LYS A 1 84 ? -10.475 -0.337 19.684 1.00 96.12 84 LYS A CA 1
ATOM 602 C C . LYS A 1 84 ? -10.469 -0.711 18.208 1.00 96.12 84 LYS A C 1
ATOM 604 O O . LYS A 1 84 ? -10.033 -1.799 17.830 1.00 96.12 84 LYS A O 1
ATOM 609 N N . VAL A 1 85 ? -10.884 0.238 17.377 1.00 97.12 85 VAL A N 1
ATOM 610 C CA . VAL A 1 85 ? -10.810 0.115 15.922 1.00 97.12 85 VAL A CA 1
ATOM 611 C C . VAL A 1 85 ? -9.401 0.457 15.437 1.00 97.12 85 VAL A C 1
ATOM 613 O O . VAL A 1 85 ? -8.786 1.427 15.879 1.00 97.12 85 VAL A O 1
ATOM 616 N N . THR A 1 86 ? -8.883 -0.353 14.518 1.00 97.88 86 THR A N 1
ATOM 617 C CA . THR A 1 86 ? -7.621 -0.126 13.814 1.00 97.88 86 THR A CA 1
ATOM 618 C C . THR A 1 86 ? -7.909 -0.011 12.316 1.00 97.88 86 THR A C 1
ATOM 620 O O . THR A 1 86 ? -8.219 -1.023 11.679 1.00 97.88 86 THR A O 1
ATOM 623 N N . PRO A 1 87 ? -7.814 1.198 11.731 1.00 98.19 87 PRO A N 1
ATOM 624 C CA . PRO A 1 87 ? -7.912 1.384 10.286 1.00 98.19 87 PRO A CA 1
ATOM 625 C C . PRO A 1 87 ? -6.917 0.491 9.535 1.00 98.19 87 PRO A C 1
ATOM 627 O O . PRO A 1 87 ? -5.757 0.393 9.935 1.00 98.19 87 PRO A O 1
ATOM 630 N N . ALA A 1 88 ? -7.375 -0.162 8.461 1.00 98.00 88 ALA A N 1
ATOM 631 C CA . ALA A 1 88 ? -6.603 -1.126 7.665 1.00 98.00 88 ALA A CA 1
ATOM 632 C C . ALA A 1 88 ? -5.973 -2.295 8.458 1.00 98.00 88 ALA A C 1
ATOM 634 O O . ALA A 1 88 ? -5.069 -2.968 7.964 1.00 98.00 88 ALA A O 1
ATOM 635 N N . GLY A 1 89 ? -6.448 -2.579 9.677 1.00 97.38 89 GLY A N 1
ATOM 636 C CA . GLY A 1 89 ? -5.897 -3.647 10.513 1.00 97.38 89 GLY A CA 1
ATOM 637 C C . GLY A 1 89 ? -6.047 -5.055 9.919 1.00 97.38 89 GLY A C 1
ATOM 638 O O . GLY A 1 89 ? -5.294 -5.954 10.297 1.00 97.38 89 GLY A O 1
ATOM 639 N N . ALA A 1 90 ? -6.960 -5.258 8.961 1.00 98.06 90 ALA A N 1
ATOM 640 C CA . ALA A 1 90 ? -7.151 -6.540 8.279 1.00 98.06 90 ALA A CA 1
ATOM 641 C C . ALA A 1 90 ? -5.995 -6.895 7.328 1.00 98.06 90 ALA A C 1
ATOM 643 O O . ALA A 1 90 ? -5.850 -8.059 6.957 1.00 98.06 90 ALA A O 1
ATOM 644 N N . ALA A 1 91 ? -5.138 -5.924 6.994 1.00 97.81 91 ALA A N 1
ATOM 645 C CA . ALA A 1 91 ? -3.937 -6.138 6.192 1.00 97.81 91 ALA A CA 1
ATOM 646 C C . ALA A 1 91 ? -2.901 -7.030 6.909 1.00 97.81 91 ALA A C 1
ATOM 648 O O . ALA A 1 91 ? -2.010 -7.594 6.273 1.00 97.81 91 ALA A O 1
ATOM 649 N N . ALA A 1 92 ? -3.036 -7.195 8.232 1.00 94.75 92 ALA A N 1
ATOM 650 C CA . ALA A 1 92 ? -2.080 -7.881 9.095 1.00 94.75 92 ALA A CA 1
ATOM 651 C C . ALA A 1 92 ? -0.671 -7.252 9.014 1.00 94.75 92 ALA A C 1
ATOM 653 O O . ALA A 1 92 ? -0.521 -6.063 8.726 1.00 94.75 92 ALA A O 1
ATOM 654 N N . GLY A 1 93 ? 0.366 -8.024 9.350 1.00 94.00 93 GLY A N 1
ATOM 655 C CA . GLY A 1 93 ? 1.753 -7.555 9.359 1.00 94.00 93 GLY A CA 1
ATOM 656 C C . GLY A 1 93 ? 2.361 -7.364 7.966 1.00 94.00 93 GLY A C 1
ATOM 657 O O . GLY A 1 93 ? 1.690 -7.485 6.939 1.00 94.00 93 GLY A O 1
ATOM 658 N N . HIS A 1 94 ? 3.666 -7.085 7.941 1.00 96.31 94 HIS A N 1
ATOM 659 C CA . HIS A 1 94 ? 4.444 -7.022 6.704 1.00 96.31 94 HIS A CA 1
ATOM 660 C C . HIS A 1 94 ? 4.433 -8.377 5.994 1.00 96.31 94 HIS A C 1
ATOM 662 O O . HIS A 1 94 ? 4.440 -9.430 6.635 1.00 96.31 94 HIS A O 1
ATOM 668 N N . TRP A 1 95 ? 4.430 -8.348 4.664 1.00 95.12 95 TRP A N 1
ATOM 669 C CA . TRP A 1 95 ? 4.634 -9.548 3.872 1.00 95.12 95 TRP A CA 1
ATOM 670 C C . TRP A 1 95 ? 6.070 -10.045 4.060 1.00 95.12 95 TRP A C 1
ATOM 672 O O . TRP A 1 95 ? 7.024 -9.425 3.597 1.00 95.12 95 TRP A O 1
ATOM 682 N N . ASP A 1 96 ? 6.197 -11.165 4.763 1.00 94.44 96 ASP A N 1
ATOM 683 C CA . ASP A 1 96 ? 7.464 -11.806 5.107 1.00 94.44 96 ASP A CA 1
ATOM 684 C C . ASP A 1 96 ? 7.365 -13.306 4.786 1.00 94.44 96 ASP A C 1
ATOM 686 O O . ASP A 1 96 ? 7.142 -14.126 5.679 1.00 94.44 96 ASP A O 1
ATOM 690 N N . PRO A 1 97 ? 7.442 -13.688 3.497 1.00 93.06 97 PRO A N 1
ATOM 691 C CA . PRO A 1 97 ? 7.218 -15.069 3.062 1.00 93.06 97 PRO A CA 1
ATOM 692 C C . PRO A 1 97 ? 8.281 -16.052 3.573 1.00 93.06 97 PRO A C 1
ATOM 694 O O . PRO A 1 97 ? 8.074 -17.260 3.501 1.00 93.06 97 PRO A O 1
ATOM 697 N N . GLU A 1 98 ? 9.412 -15.546 4.063 1.00 94.12 98 GLU A N 1
ATOM 698 C CA . GLU A 1 98 ? 10.501 -16.341 4.636 1.00 94.12 98 GLU A CA 1
ATOM 699 C C . GLU A 1 98 ? 10.448 -16.397 6.173 1.00 94.12 98 GLU A C 1
ATOM 701 O O . GLU A 1 98 ? 11.335 -16.985 6.787 1.00 94.12 98 GLU A O 1
ATOM 706 N N . GLU A 1 99 ? 9.421 -15.802 6.796 1.00 89.00 99 GLU A N 1
ATOM 707 C CA . GLU A 1 99 ? 9.204 -15.788 8.252 1.00 89.00 99 GLU A CA 1
ATOM 708 C C . GLU A 1 99 ? 10.425 -15.294 9.048 1.00 89.00 99 GLU A C 1
ATOM 710 O O . GLU A 1 99 ? 10.774 -15.807 10.114 1.00 89.00 99 GLU A O 1
ATOM 715 N N . THR A 1 100 ? 11.099 -14.268 8.534 1.00 90.19 100 THR A N 1
ATOM 716 C CA . THR A 1 100 ? 12.301 -13.699 9.153 1.00 90.19 100 THR A CA 1
ATOM 717 C C . THR A 1 100 ? 12.015 -12.921 10.441 1.00 90.19 100 THR A C 1
ATOM 719 O O . THR A 1 100 ? 12.937 -12.665 11.220 1.00 90.19 100 THR A O 1
ATOM 722 N N . GLY A 1 101 ? 10.767 -12.494 10.659 1.00 83.81 101 GLY A N 1
ATOM 723 C CA . GLY A 1 101 ? 10.367 -11.637 11.776 1.00 83.81 101 GLY A CA 1
ATOM 724 C C . GLY A 1 101 ? 10.897 -10.204 11.661 1.00 83.81 101 GLY A C 1
ATOM 725 O O . GLY A 1 101 ? 10.927 -9.470 12.651 1.00 83.81 101 GLY A O 1
ATOM 726 N N . SER A 1 102 ? 11.353 -9.799 10.473 1.00 76.44 102 SER A N 1
ATOM 727 C CA . SER A 1 102 ? 11.943 -8.480 10.251 1.00 76.44 102 SER A CA 1
ATOM 728 C C . SER A 1 102 ? 10.871 -7.428 9.967 1.00 76.44 102 SER A C 1
ATOM 730 O O . SER A 1 102 ? 10.096 -7.553 9.027 1.00 76.44 102 SER A O 1
ATOM 732 N N . HIS A 1 103 ? 10.889 -6.329 10.720 1.00 64.56 103 HIS A N 1
ATOM 733 C CA . HIS A 1 103 ? 10.097 -5.135 10.420 1.00 64.56 103 HIS A CA 1
ATOM 734 C C . HIS A 1 103 ? 10.994 -4.111 9.710 1.00 64.56 103 HIS A C 1
ATOM 736 O O . HIS A 1 103 ? 11.644 -3.290 10.362 1.00 64.56 103 HIS A O 1
ATOM 742 N N . LYS A 1 104 ? 11.112 -4.237 8.385 1.00 60.12 104 LYS A N 1
ATOM 743 C CA . LYS A 1 104 ? 11.852 -3.302 7.522 1.00 60.12 104 LYS A CA 1
ATOM 744 C C . LYS A 1 104 ? 10.910 -2.421 6.723 1.00 60.12 104 LYS A C 1
ATOM 746 O O . LYS A 1 104 ? 9.792 -2.902 6.434 1.00 60.12 104 LYS A O 1
#

pLDDT: mean 87.59, std 16.09, range [38.12, 98.69]

Sequence (104 aa):
MKKVLMTALLAGVMTTAYAADDIVVDMKFATEQGPGESAGTVTITQTEFGAKFSPDIKGLEEPGVRGFHVHAVGSCDATEADGKVTPAGAAAGHWDPEETGSHK

Foldseek 3Di:
DDDDDDPDPPPDPPDPPDQDDKDKAWAADFDLQFGHHTQFIWIWGQDPVGIDTDDPGDDDPDDDDDDDAQACDPGQGWDDDPNDIDTRCRSPHGNDVPPPPDDD

Secondary structure (DSSP, 8-state):
------------------PPPPEEEEEEEEETTEEEEEEEEEEEEEETTEEEEEEEE---SS-S------BSSS----EEETTEEETTGGG-SB--TT------

Radius of gyration: 24.04 Å; chains: 1; bounding box: 52×60×70 Å